Protein AF-A0A934DL27-F1 (afdb_monomer_lite)

Foldseek 3Di:
DDDDDDDDDDDDDDDDDPDPPDPPPPVPDDDDDDADDKDKDAADPDDDPDDDDDDPVSHRPIDIDGHHD

Structure (mmCIF, N/CA/C/O backbone):
data_AF-A0A934DL27-F1
#
_entry.id   AF-A0A934DL27-F1
#
loop_
_atom_site.group_PDB
_atom_site.id
_atom_site.type_symbol
_atom_site.label_atom_id
_atom_site.label_alt_id
_atom_site.label_comp_id
_atom_site.label_asym_id
_atom_site.label_entity_id
_atom_site.label_seq_id
_atom_site.pdbx_PDB_ins_code
_atom_site.Cartn_x
_atom_site.Cartn_y
_atom_site.Cartn_z
_atom_site.occupancy
_atom_site.B_iso_or_equiv
_atom_site.auth_seq_id
_atom_site.auth_comp_id
_atom_site.auth_asym_id
_atom_site.auth_atom_id
_atom_site.pdbx_PDB_model_num
ATOM 1 N N . MET A 1 1 ? -23.198 0.899 82.399 1.00 55.03 1 MET A N 1
ATOM 2 C CA . MET A 1 1 ? -21.982 0.107 82.114 1.00 55.03 1 MET A CA 1
ATOM 3 C C . MET A 1 1 ? -21.716 0.180 80.621 1.00 55.03 1 MET A C 1
ATOM 5 O O . MET A 1 1 ? -22.611 -0.101 79.839 1.00 55.03 1 MET A O 1
ATOM 9 N N . GLN A 1 2 ? -20.543 0.677 80.242 1.00 53.53 2 GLN A N 1
ATOM 10 C CA . GLN A 1 2 ? -20.099 0.875 78.863 1.00 53.53 2 GLN A CA 1
ATOM 11 C C . GLN A 1 2 ? -19.264 -0.348 78.455 1.00 53.53 2 GLN A C 1
ATOM 13 O O . GLN A 1 2 ? -18.458 -0.806 79.261 1.00 53.53 2 GLN A O 1
ATOM 18 N N . THR A 1 3 ? -19.412 -0.878 77.240 1.00 56.59 3 THR A N 1
ATOM 19 C CA . THR A 1 3 ? -18.410 -1.771 76.624 1.00 56.59 3 THR A CA 1
ATOM 20 C C . THR A 1 3 ? -18.464 -1.627 75.105 1.00 56.59 3 THR A C 1
ATOM 22 O O . THR A 1 3 ? -19.532 -1.578 74.503 1.00 56.59 3 THR A O 1
ATOM 25 N N . GLN A 1 4 ? -17.278 -1.466 74.521 1.00 52.84 4 GLN A N 1
ATOM 26 C CA . GLN A 1 4 ? -16.999 -1.11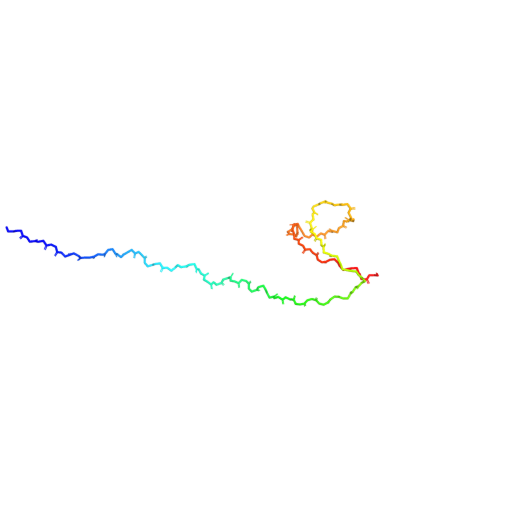3 73.134 1.00 52.84 4 GLN A CA 1
ATOM 27 C C . GLN A 1 4 ? -16.600 -2.326 72.271 1.00 52.84 4 GLN A C 1
ATOM 29 O O . GLN A 1 4 ? -15.977 -3.254 72.769 1.00 52.84 4 GLN A O 1
ATOM 34 N N . ARG A 1 5 ? -16.806 -2.141 70.954 1.00 49.06 5 ARG A N 1
ATOM 35 C CA . ARG A 1 5 ? -15.978 -2.536 69.785 1.00 49.06 5 ARG A CA 1
ATOM 36 C C . ARG A 1 5 ? -15.836 -4.021 69.371 1.00 49.06 5 ARG A C 1
ATOM 38 O O . ARG A 1 5 ? -15.181 -4.812 70.032 1.00 49.06 5 ARG A O 1
ATOM 45 N N . GLY A 1 6 ? -16.250 -4.276 68.120 1.00 46.78 6 GLY A N 1
ATOM 46 C CA . GLY A 1 6 ? -15.711 -5.256 67.151 1.00 46.78 6 GLY A CA 1
ATOM 47 C C . GLY A 1 6 ? -16.336 -4.977 65.765 1.00 46.78 6 GLY A C 1
ATOM 48 O O . GLY A 1 6 ? -17.556 -4.961 65.674 1.00 46.78 6 GLY A O 1
ATOM 49 N N . THR A 1 7 ? -15.634 -4.331 64.815 1.00 50.06 7 THR A N 1
ATOM 50 C CA . THR A 1 7 ? -15.035 -4.893 63.564 1.00 50.06 7 THR A CA 1
ATOM 51 C C . THR A 1 7 ? -16.005 -5.806 62.768 1.00 50.06 7 THR A C 1
ATOM 53 O O . THR A 1 7 ? -16.646 -6.659 63.352 1.00 50.06 7 THR A O 1
ATOM 56 N N . LYS A 1 8 ? -16.208 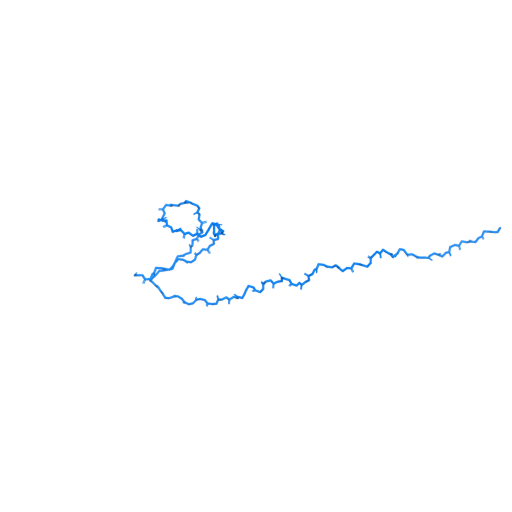-5.745 61.439 1.00 45.78 8 LYS A N 1
ATOM 57 C CA . LYS A 1 8 ? -15.311 -5.475 60.303 1.00 45.78 8 LYS A CA 1
ATOM 58 C C . LYS A 1 8 ? -16.128 -5.464 58.976 1.00 45.78 8 LYS A C 1
ATOM 60 O O . LYS A 1 8 ? -17.057 -6.243 58.839 1.00 45.78 8 LYS A O 1
ATOM 65 N N . ALA A 1 9 ? -15.668 -4.657 58.013 1.00 42.88 9 ALA A N 1
ATOM 66 C CA . ALA A 1 9 ? -15.706 -4.796 56.541 1.00 42.88 9 ALA A CA 1
ATOM 67 C C . ALA A 1 9 ? -17.025 -4.937 55.737 1.00 42.88 9 ALA A C 1
ATOM 69 O O . ALA A 1 9 ? -17.692 -5.963 55.713 1.00 42.88 9 ALA A O 1
ATOM 70 N N . VAL A 1 10 ? -17.226 -3.894 54.922 1.00 53.06 10 VAL A N 1
ATOM 71 C CA . VAL A 1 10 ? -17.781 -3.837 53.558 1.00 53.06 10 VAL A CA 1
ATOM 72 C C . VAL A 1 10 ? -17.564 -5.109 52.723 1.00 53.06 10 VAL A C 1
ATOM 74 O O . VAL A 1 10 ? -16.439 -5.590 52.604 1.00 53.06 10 VAL A O 1
ATOM 77 N N . GLY A 1 11 ? -18.621 -5.548 52.035 1.00 41.81 11 GLY A N 1
ATOM 78 C CA . GLY A 1 11 ? -18.560 -6.425 50.864 1.00 41.81 11 GLY A CA 1
ATOM 79 C C . GLY A 1 11 ? -19.515 -5.907 49.788 1.00 41.81 11 GLY A C 1
ATOM 80 O O . GLY A 1 11 ? -20.711 -6.170 49.846 1.00 41.81 11 GLY A O 1
ATOM 81 N N . GLY A 1 12 ? -18.986 -5.104 48.861 1.00 49.22 12 GLY A N 1
ATOM 82 C CA . GLY A 1 12 ? -19.679 -4.667 47.647 1.00 49.22 12 GLY A CA 1
ATOM 83 C C . GLY A 1 12 ? -19.821 -5.794 46.609 1.00 49.22 12 GLY A C 1
ATOM 84 O O . GLY A 1 12 ? -19.379 -6.918 46.857 1.00 49.22 12 GLY A O 1
ATOM 85 N N . PRO A 1 13 ? -20.435 -5.510 45.446 1.00 57.91 13 PRO A N 1
ATOM 86 C CA . PRO A 1 13 ? -20.652 -6.499 44.396 1.00 57.91 13 PRO A CA 1
ATOM 87 C C . PRO A 1 13 ? -19.317 -7.035 43.862 1.00 57.91 13 PRO A C 1
ATOM 89 O O . PRO A 1 13 ? -18.400 -6.274 43.556 1.00 57.91 13 PRO A O 1
ATOM 92 N N . VAL A 1 14 ? -19.226 -8.362 43.760 1.00 60.69 14 VAL A N 1
ATOM 93 C CA . VAL A 1 14 ? -18.120 -9.081 43.119 1.00 60.69 14 VAL A CA 1
ATOM 94 C C . VAL A 1 14 ? -17.958 -8.575 41.686 1.00 60.69 14 VAL A C 1
ATOM 96 O O . VAL A 1 14 ? -18.864 -8.705 40.866 1.00 60.69 14 VAL A O 1
ATOM 99 N N . GLY A 1 15 ? -16.798 -7.987 41.399 1.00 55.66 15 GLY A N 1
ATOM 100 C CA . GLY A 1 15 ? -16.373 -7.651 40.048 1.00 55.66 15 GLY A CA 1
ATOM 101 C C . GLY A 1 15 ? -15.810 -8.861 39.303 1.00 55.66 15 GLY A C 1
ATOM 102 O O . GLY A 1 15 ? -15.235 -9.757 39.912 1.00 55.66 15 GLY A O 1
ATOM 103 N N . GLN A 1 16 ? -15.950 -8.830 37.982 1.00 51.22 16 GLN A N 1
ATOM 104 C CA . GLN A 1 16 ? -15.132 -9.469 36.940 1.00 51.22 16 GLN A CA 1
ATOM 105 C C . GLN A 1 16 ? -15.417 -8.583 35.711 1.00 51.22 16 GLN A C 1
ATOM 107 O O . GLN A 1 16 ? -16.558 -8.526 35.277 1.00 51.22 16 GLN A O 1
ATOM 112 N N . GLY A 1 17 ? -14.569 -7.630 35.315 1.00 49.34 17 GLY A N 1
ATOM 113 C CA . GLY A 1 17 ? -13.244 -7.814 34.713 1.00 49.34 17 GLY A CA 1
ATOM 114 C C . GLY A 1 17 ? -13.404 -7.661 33.185 1.00 49.34 17 GLY A C 1
ATOM 115 O O . GLY A 1 17 ? -14.368 -8.208 32.664 1.00 49.34 17 GLY A O 1
ATOM 116 N N . PRO A 1 18 ? -12.562 -6.895 32.463 1.00 58.59 18 PRO A N 1
ATOM 117 C CA . PRO A 1 18 ? -12.690 -6.768 31.011 1.00 58.59 18 PRO A CA 1
ATOM 118 C C . PRO A 1 18 ? -12.449 -8.130 30.361 1.00 58.59 18 PRO A C 1
ATOM 120 O O . PRO A 1 18 ? -11.468 -8.797 30.690 1.00 58.59 18 PRO A O 1
ATOM 123 N N . ASP A 1 19 ? -13.340 -8.536 29.465 1.00 61.03 19 ASP A N 1
ATOM 124 C CA . ASP A 1 19 ? -13.290 -9.797 28.732 1.00 61.03 19 ASP A CA 1
ATOM 125 C C . ASP A 1 19 ? -11.932 -9.930 28.000 1.00 61.03 19 ASP A C 1
ATOM 127 O O . ASP A 1 19 ? -11.678 -9.198 27.037 1.00 61.03 19 ASP A O 1
ATOM 131 N N . PRO A 1 20 ? -11.023 -10.844 28.401 1.00 59.91 20 PRO A N 1
ATOM 132 C CA . PRO A 1 20 ? -9.706 -10.993 27.779 1.00 59.91 20 PRO A CA 1
ATOM 133 C C . PRO A 1 20 ? -9.801 -11.888 26.532 1.00 59.91 20 PRO A C 1
ATOM 135 O O . PRO A 1 20 ? -9.147 -12.925 26.444 1.00 59.91 20 PRO A O 1
ATOM 138 N N . GLY A 1 21 ? -10.685 -11.534 25.595 1.00 52.53 21 GLY A N 1
ATOM 139 C CA . GLY A 1 21 ? -11.157 -12.468 24.567 1.00 52.53 21 GLY A CA 1
ATOM 140 C C . GLY A 1 21 ? -11.193 -11.966 23.127 1.00 52.53 21 GLY A C 1
ATOM 141 O O . GLY A 1 21 ? -11.670 -12.702 22.268 1.00 52.53 21 GLY A O 1
ATOM 142 N N . LEU A 1 22 ? -10.707 -10.760 22.821 1.00 52.84 22 LEU A N 1
ATOM 143 C CA .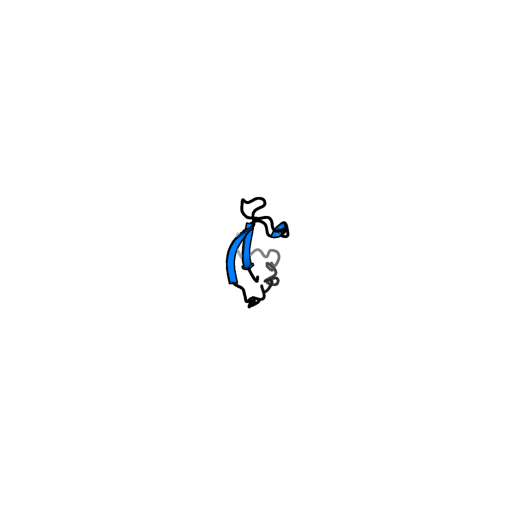 LEU A 1 22 ? -10.613 -10.300 21.430 1.00 52.84 22 LEU A CA 1
ATOM 144 C C . LEU A 1 22 ? -9.279 -9.611 21.137 1.00 52.84 22 LEU A C 1
ATOM 146 O O . LEU A 1 22 ? -9.223 -8.516 20.586 1.00 52.84 22 LEU A O 1
ATOM 150 N N . GLU A 1 23 ? -8.177 -10.291 21.446 1.00 53.19 23 GLU A N 1
ATOM 151 C CA . GLU A 1 23 ? -6.995 -10.115 20.611 1.00 53.19 23 GLU A CA 1
ATOM 152 C C . GLU A 1 23 ? -7.313 -10.762 19.263 1.00 53.19 23 GLU A C 1
ATOM 154 O O . GLU A 1 23 ? -7.171 -11.970 19.074 1.00 53.19 23 GLU A O 1
ATOM 159 N N . THR A 1 24 ? -7.814 -9.962 18.317 1.00 58.69 24 THR A N 1
ATOM 160 C CA . THR A 1 24 ? -7.809 -10.334 16.903 1.00 58.69 24 THR A CA 1
ATOM 161 C C . THR A 1 24 ? -6.371 -10.667 16.555 1.00 58.69 24 THR A C 1
ATOM 163 O O . THR A 1 24 ? -5.558 -9.763 16.353 1.00 58.69 24 THR A O 1
ATOM 166 N N . ALA A 1 25 ? -6.052 -11.960 16.531 1.00 58.66 25 ALA A N 1
ATOM 167 C CA . ALA A 1 25 ? -4.801 -12.471 16.025 1.00 58.66 25 ALA A CA 1
ATOM 168 C C . ALA A 1 25 ? -4.651 -11.902 14.615 1.00 58.66 25 ALA A C 1
ATOM 170 O O . ALA A 1 25 ? -5.288 -12.362 13.663 1.00 58.66 25 ALA A O 1
ATOM 171 N N . THR A 1 26 ? -3.855 -10.840 14.494 1.00 63.59 26 THR A N 1
ATOM 172 C CA . THR A 1 26 ? -3.430 -10.291 13.215 1.00 63.59 26 THR A CA 1
ATOM 173 C C . THR A 1 26 ? -2.513 -11.346 12.633 1.00 63.59 26 THR A C 1
ATOM 175 O O . THR A 1 26 ? -1.299 -11.323 12.809 1.00 63.59 26 THR A O 1
ATOM 178 N N . SER A 1 27 ? -3.131 -12.363 12.035 1.00 73.19 27 SER A N 1
ATOM 179 C CA . SER A 1 27 ? -2.448 -13.483 11.415 1.00 73.19 27 SER A CA 1
ATOM 180 C C . SER A 1 27 ? -1.483 -12.869 10.419 1.00 73.19 27 SER A C 1
ATOM 182 O O . SER A 1 27 ? -1.892 -12.275 9.422 1.00 73.19 27 SER A O 1
ATOM 184 N N . LYS A 1 28 ? -0.198 -12.874 10.773 1.00 76.69 28 LYS A N 1
ATOM 185 C CA . LYS A 1 28 ? 0.833 -12.183 10.014 1.00 76.69 28 LYS A CA 1
ATOM 186 C C . LYS A 1 28 ? 1.012 -12.951 8.715 1.00 76.69 28 LYS A C 1
ATOM 188 O O . LYS A 1 28 ? 1.709 -13.958 8.673 1.00 76.69 28 LYS A O 1
ATOM 193 N N . VAL A 1 29 ? 0.348 -12.490 7.662 1.00 83.88 29 VAL A N 1
ATOM 194 C CA . VAL A 1 29 ? 0.444 -13.099 6.337 1.00 83.88 29 VAL A CA 1
ATOM 195 C C . VAL A 1 29 ? 1.781 -12.706 5.715 1.00 83.88 29 VAL A C 1
ATOM 197 O O . VAL A 1 29 ? 2.112 -11.521 5.617 1.00 83.88 29 VAL A O 1
ATOM 200 N N . HIS A 1 30 ? 2.565 -13.700 5.301 1.00 85.56 30 HIS A N 1
ATOM 201 C CA . HIS A 1 30 ? 3.733 -13.471 4.459 1.00 85.56 30 HIS A CA 1
ATOM 202 C C . HIS A 1 30 ? 3.288 -13.406 2.996 1.00 85.56 30 HIS A C 1
ATOM 204 O O . HIS A 1 30 ? 2.649 -14.326 2.497 1.00 85.56 30 HIS A O 1
ATOM 210 N N . LEU A 1 31 ? 3.619 -12.309 2.317 1.00 85.50 31 LEU A N 1
ATOM 211 C CA . LEU A 1 31 ? 3.300 -12.084 0.909 1.00 85.50 31 LEU A CA 1
ATOM 212 C C . LEU A 1 31 ? 4.612 -11.986 0.130 1.00 85.50 31 LEU A C 1
ATOM 214 O O . LEU A 1 31 ? 5.397 -11.063 0.363 1.00 85.50 31 LEU A O 1
ATOM 218 N N . THR A 1 32 ? 4.838 -12.916 -0.795 1.00 89.94 32 THR A N 1
ATOM 219 C CA . THR A 1 32 ? 5.961 -12.878 -1.739 1.00 89.94 32 THR A CA 1
ATOM 220 C C . THR A 1 32 ? 5.450 -12.368 -3.083 1.00 89.94 32 THR A C 1
ATOM 222 O O . THR A 1 32 ? 4.529 -12.946 -3.651 1.00 89.94 32 THR A O 1
ATOM 225 N N . ILE A 1 33 ? 6.021 -11.267 -3.579 1.00 89.75 33 ILE A N 1
ATOM 226 C CA . ILE A 1 33 ? 5.622 -10.631 -4.842 1.00 89.75 33 ILE A CA 1
ATOM 227 C C . ILE A 1 33 ? 6.891 -10.329 -5.640 1.00 89.75 33 ILE A C 1
ATOM 229 O O . ILE A 1 33 ? 7.805 -9.693 -5.116 1.00 89.75 33 ILE A O 1
ATOM 233 N N . MET A 1 34 ? 6.943 -10.776 -6.895 1.00 91.50 34 MET A N 1
ATOM 234 C CA . MET A 1 34 ? 8.016 -10.434 -7.832 1.00 91.50 34 MET A CA 1
ATOM 235 C C . MET A 1 34 ? 7.622 -9.191 -8.638 1.00 91.50 34 MET A C 1
ATOM 237 O O . MET A 1 34 ? 6.470 -9.055 -9.046 1.00 91.50 34 MET A O 1
ATOM 241 N N . GLY A 1 35 ? 8.565 -8.281 -8.868 1.00 92.56 35 GLY A N 1
ATOM 242 C CA . GLY A 1 35 ? 8.343 -7.071 -9.656 1.00 92.56 35 GLY A CA 1
ATOM 243 C C . GLY A 1 35 ? 9.645 -6.324 -9.917 1.00 92.56 35 GLY A C 1
ATOM 244 O O . GLY A 1 35 ? 10.678 -6.645 -9.330 1.00 92.56 35 GLY A O 1
ATOM 245 N N . LYS A 1 36 ? 9.601 -5.332 -10.805 1.00 94.88 36 LYS A N 1
ATOM 246 C CA . LYS A 1 36 ? 10.776 -4.532 -11.181 1.00 94.88 36 LYS A CA 1
ATOM 247 C C . LYS A 1 36 ? 11.125 -3.468 -10.147 1.00 94.88 36 LYS A C 1
ATOM 249 O O . LYS A 1 36 ? 12.286 -3.103 -10.007 1.00 94.88 36 LYS A O 1
ATOM 254 N N . GLU A 1 37 ? 10.120 -2.955 -9.447 1.00 94.06 37 GLU A N 1
ATOM 255 C CA . GLU A 1 37 ? 10.277 -1.847 -8.510 1.00 94.06 37 GLU A CA 1
ATOM 256 C C . GLU A 1 37 ? 9.289 -1.982 -7.349 1.00 94.06 37 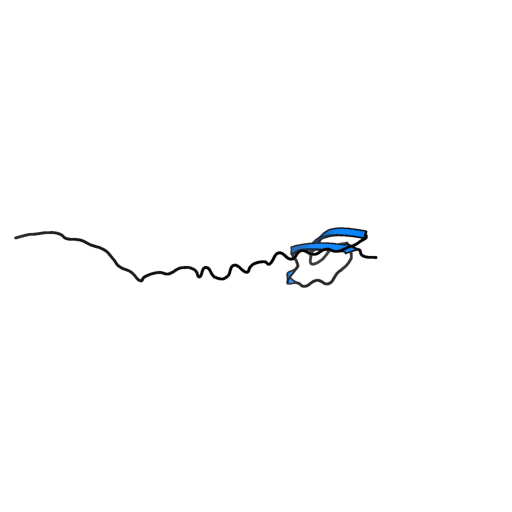GLU A C 1
ATOM 258 O O . GLU A 1 37 ? 8.135 -2.365 -7.555 1.00 94.06 37 GLU A O 1
ATOM 263 N N . LEU A 1 38 ? 9.738 -1.642 -6.137 1.00 92.69 38 LEU A N 1
ATOM 264 C CA . LEU A 1 38 ? 8.926 -1.601 -4.923 1.00 92.69 38 LEU A CA 1
ATOM 265 C C . LEU A 1 38 ? 9.027 -0.215 -4.281 1.00 92.69 38 LEU A C 1
ATOM 267 O O . LEU A 1 38 ? 10.108 0.220 -3.889 1.00 92.69 38 LEU A O 1
ATOM 271 N N . ILE A 1 39 ? 7.883 0.442 -4.101 1.00 91.88 39 ILE A N 1
ATOM 272 C CA . ILE A 1 39 ? 7.778 1.755 -3.458 1.00 91.88 39 ILE A CA 1
ATOM 273 C C . ILE A 1 39 ? 6.884 1.653 -2.223 1.00 91.88 39 ILE A C 1
ATOM 275 O O . ILE A 1 39 ? 5.810 1.055 -2.258 1.00 91.88 39 ILE A O 1
ATOM 279 N N . TYR A 1 40 ? 7.298 2.299 -1.135 1.00 93.38 40 TYR A N 1
ATOM 280 C CA . TYR A 1 40 ? 6.475 2.496 0.056 1.00 93.38 40 TYR A CA 1
ATOM 281 C C . TYR A 1 40 ? 5.872 3.890 0.032 1.00 93.38 40 TYR A C 1
ATOM 283 O O . TYR A 1 40 ? 6.590 4.878 -0.131 1.00 93.38 40 TYR A O 1
ATOM 291 N N . LYS A 1 41 ? 4.555 3.993 0.209 1.00 90.56 41 LYS A N 1
ATOM 292 C CA . LYS A 1 41 ? 3.888 5.295 0.177 1.00 90.56 41 LYS A CA 1
ATOM 293 C C . LYS A 1 41 ? 2.722 5.367 1.146 1.00 90.56 41 LYS A C 1
ATOM 295 O O . LYS A 1 41 ? 2.003 4.393 1.350 1.00 90.56 41 LYS A O 1
ATOM 300 N N . LYS A 1 42 ? 2.518 6.551 1.722 1.00 92.62 42 LYS A N 1
ATOM 301 C CA . LYS A 1 42 ? 1.329 6.863 2.516 1.00 92.62 42 LYS A CA 1
ATOM 302 C C . LYS A 1 42 ? 0.170 7.210 1.587 1.00 92.62 42 LYS A C 1
ATOM 304 O O . LYS A 1 42 ? 0.327 8.045 0.694 1.00 92.62 42 LYS A O 1
ATOM 309 N N . VAL A 1 43 ? -0.985 6.592 1.805 1.00 92.31 43 VAL A N 1
ATOM 310 C CA . VAL A 1 43 ? -2.198 6.885 1.032 1.00 92.31 43 VAL A CA 1
ATOM 311 C C . VAL A 1 43 ? -2.748 8.246 1.451 1.00 92.31 43 VAL A C 1
ATOM 313 O O . VAL A 1 43 ? -3.009 8.489 2.631 1.00 92.31 43 VAL A O 1
ATOM 316 N N . THR A 1 44 ? -2.949 9.133 0.479 1.00 89.94 44 THR A N 1
ATOM 317 C CA . THR A 1 44 ? -3.530 10.468 0.671 1.00 89.94 44 THR A CA 1
ATOM 318 C C . THR A 1 44 ? -4.730 10.659 -0.255 1.00 89.94 44 THR A C 1
ATOM 320 O O . THR A 1 44 ? -4.803 10.050 -1.319 1.00 89.94 44 THR A O 1
ATOM 323 N N . LYS A 1 45 ? -5.680 11.526 0.129 1.00 82.44 45 LYS A N 1
ATOM 324 C CA . LYS A 1 45 ? -6.874 11.833 -0.690 1.00 82.44 45 LYS A CA 1
ATOM 325 C C . LYS A 1 45 ? -6.536 12.530 -2.016 1.00 82.44 45 LYS A C 1
ATOM 327 O O . LYS A 1 45 ? -7.327 12.500 -2.948 1.00 82.44 45 LYS A O 1
ATOM 332 N N . SER A 1 46 ? -5.379 13.186 -2.084 1.00 72.69 46 SER A N 1
ATOM 333 C CA . SER A 1 46 ? -4.876 13.870 -3.273 1.00 72.69 46 SER A CA 1
ATOM 334 C C . SER A 1 46 ? -3.346 13.893 -3.244 1.00 72.69 46 SER A C 1
ATOM 336 O O . SER A 1 46 ? -2.740 13.985 -2.171 1.00 72.69 46 SER A O 1
ATOM 338 N N . GLY A 1 47 ? -2.715 13.772 -4.411 1.00 77.56 47 GLY A N 1
ATOM 339 C CA . GLY A 1 47 ? -1.263 13.744 -4.577 1.00 77.56 47 GLY A CA 1
ATOM 340 C C . GLY A 1 47 ? -0.851 14.053 -6.019 1.00 77.56 47 GLY A C 1
ATOM 341 O O . GLY A 1 47 ? -1.684 14.063 -6.920 1.00 77.56 47 GLY A O 1
ATOM 342 N N . LYS A 1 48 ? 0.445 14.308 -6.240 1.00 77.75 48 LYS A N 1
ATOM 343 C CA . LYS A 1 48 ? 1.013 14.719 -7.544 1.00 77.75 48 LYS A CA 1
ATOM 344 C C . LYS A 1 48 ? 1.501 13.561 -8.436 1.00 77.75 48 LYS A C 1
ATOM 346 O O . LYS A 1 48 ? 2.153 13.797 -9.440 1.00 77.75 48 LYS A O 1
ATOM 351 N N . SER A 1 49 ? 1.257 12.308 -8.056 1.00 68.12 49 SER A N 1
ATOM 352 C CA . SER A 1 49 ? 1.874 11.121 -8.669 1.00 68.12 49 SER A CA 1
ATOM 353 C C . SER A 1 49 ? 0.781 10.087 -8.929 1.00 68.12 49 SER A C 1
ATOM 355 O O . SER A 1 49 ? 0.440 9.333 -8.0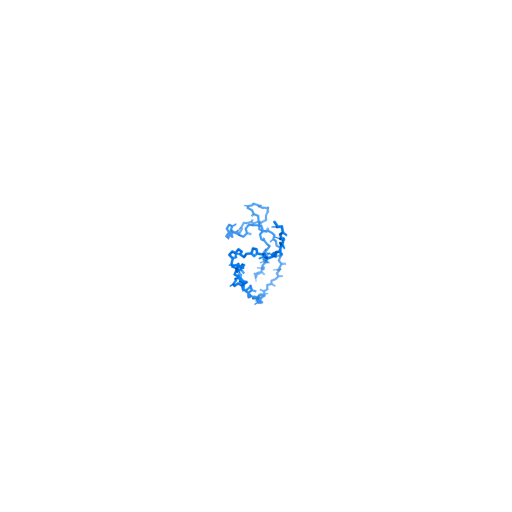22 1.00 68.12 49 SER A O 1
ATOM 357 N N . GLY A 1 50 ? 0.199 10.128 -10.139 1.00 74.69 50 GLY A N 1
ATOM 358 C CA . GLY A 1 50 ? -0.906 9.265 -10.585 1.00 74.69 50 GLY A CA 1
ATOM 359 C C . GLY A 1 50 ? -2.132 9.264 -9.659 1.00 74.69 50 GLY A C 1
ATOM 360 O O . GLY A 1 50 ? -2.148 9.901 -8.607 1.00 74.69 50 GLY A O 1
ATOM 361 N N . ARG A 1 51 ? -3.197 8.552 -10.030 1.00 82.38 51 ARG A N 1
ATOM 362 C CA . ARG A 1 51 ? -4.320 8.274 -9.120 1.00 82.38 51 ARG A CA 1
ATOM 363 C C . ARG A 1 51 ? -4.608 6.779 -9.164 1.00 82.38 51 ARG A C 1
ATOM 365 O O . ARG A 1 51 ? -4.787 6.227 -10.240 1.00 82.38 51 ARG A O 1
ATOM 372 N N . VAL A 1 52 ? -4.632 6.146 -7.995 1.00 83.75 52 VAL A N 1
ATOM 373 C CA . VAL A 1 52 ? -5.065 4.757 -7.802 1.00 83.75 52 VAL A CA 1
ATOM 374 C C . VAL A 1 52 ? -6.253 4.810 -6.854 1.00 83.75 52 VAL A C 1
ATOM 376 O O . VAL A 1 52 ? -6.160 5.428 -5.792 1.00 83.75 52 VAL A O 1
ATOM 379 N N . TYR A 1 53 ? -7.373 4.212 -7.247 1.00 86.44 53 TYR A N 1
ATOM 380 C CA . TYR A 1 53 ? -8.562 4.159 -6.404 1.00 86.44 53 TYR A CA 1
ATOM 381 C C . TYR A 1 53 ? -8.375 3.068 -5.354 1.00 86.44 53 TYR A C 1
ATOM 383 O O . TYR A 1 53 ? -8.334 1.883 -5.668 1.00 86.44 53 TYR A O 1
ATOM 391 N N . LEU A 1 54 ? -8.221 3.495 -4.106 1.00 88.12 54 LEU A N 1
ATOM 392 C CA . LEU A 1 54 ? -8.110 2.629 -2.940 1.00 88.12 54 LEU A CA 1
ATOM 393 C C . LEU A 1 54 ? -9.334 2.838 -2.041 1.00 88.12 54 LEU A C 1
ATOM 395 O O . LEU A 1 54 ? -9.937 3.917 -2.083 1.00 88.12 54 LEU A O 1
ATOM 399 N N . PRO A 1 55 ? -9.686 1.853 -1.198 1.00 93.94 55 PRO A N 1
ATOM 400 C CA . PRO A 1 55 ? -10.717 2.027 -0.181 1.00 93.94 55 PRO A CA 1
ATOM 401 C C . PRO A 1 55 ? -10.468 3.271 0.689 1.00 93.94 55 PRO A C 1
ATOM 403 O O . PRO A 1 55 ? -9.330 3.561 1.067 1.00 93.94 55 PRO A O 1
ATOM 406 N N . LEU A 1 56 ? -11.535 3.995 1.052 1.00 90.19 56 LEU A N 1
ATOM 407 C CA . LEU A 1 56 ? -11.436 5.217 1.871 1.00 90.19 56 LEU A CA 1
ATOM 408 C C . LEU A 1 56 ? -10.792 4.957 3.239 1.00 90.19 56 LEU A C 1
ATOM 410 O O . LEU A 1 56 ? -10.045 5.791 3.746 1.00 90.19 56 LEU A O 1
ATOM 414 N N . GLU A 1 57 ? -11.033 3.779 3.807 1.00 93.94 57 GLU A N 1
ATOM 415 C CA . GLU A 1 57 ? -10.435 3.313 5.063 1.00 93.94 57 GLU A CA 1
ATOM 416 C C . GLU A 1 57 ? -8.908 3.134 5.002 1.00 93.94 57 GLU A C 1
ATOM 418 O O . GLU A 1 57 ? -8.267 2.960 6.038 1.00 93.94 57 GLU A O 1
ATOM 423 N N . TRP A 1 58 ? -8.295 3.158 3.813 1.00 93.50 58 TRP A N 1
ATOM 424 C CA . TRP A 1 58 ? -6.842 3.052 3.664 1.00 93.50 58 TRP A CA 1
ATOM 425 C C . TRP A 1 58 ? -6.143 4.406 3.679 1.00 93.50 58 TRP A C 1
ATOM 427 O O . TRP A 1 58 ? -4.917 4.447 3.779 1.00 93.50 58 TRP A O 1
ATOM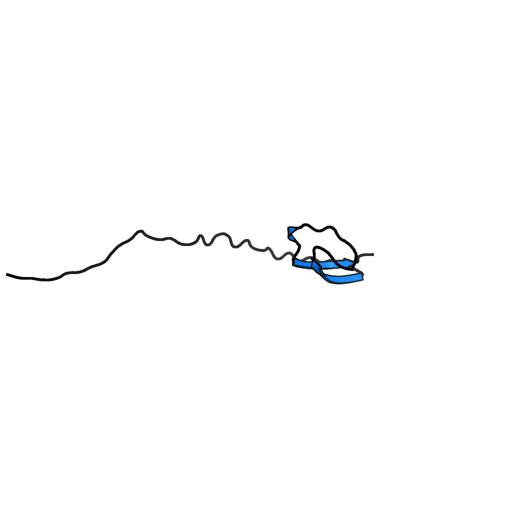 437 N N . VAL A 1 59 ? -6.886 5.515 3.621 1.00 92.81 59 VAL A N 1
ATOM 438 C CA . VAL A 1 59 ? -6.311 6.857 3.752 1.00 92.81 59 VAL A CA 1
ATOM 439 C C . VAL A 1 59 ? -5.540 6.951 5.070 1.00 92.81 59 VAL A C 1
ATOM 441 O O . VAL A 1 59 ? -6.061 6.658 6.140 1.00 92.81 59 VAL A O 1
ATOM 444 N N . GLY A 1 60 ? -4.274 7.359 4.988 1.00 92.88 60 GLY A N 1
ATOM 445 C CA . GLY A 1 60 ? -3.368 7.427 6.132 1.00 92.88 60 GLY A CA 1
ATOM 446 C C . GLY A 1 60 ? -2.569 6.149 6.408 1.00 92.88 60 GLY A C 1
ATOM 447 O O . GLY A 1 60 ? -1.575 6.241 7.129 1.00 92.88 60 GLY A O 1
ATOM 448 N N . LYS A 1 61 ? -2.922 5.005 5.804 1.00 94.62 61 LYS A N 1
ATOM 449 C CA . LYS A 1 61 ? -2.134 3.764 5.876 1.00 94.62 61 LYS A CA 1
ATOM 450 C C . LYS A 1 61 ? -0.927 3.825 4.928 1.00 94.62 61 LYS A C 1
ATOM 452 O O . LYS A 1 61 ? -0.927 4.558 3.934 1.00 94.62 61 LYS A O 1
ATOM 457 N N . THR A 1 62 ? 0.106 3.043 5.237 1.00 94.31 62 THR A N 1
ATOM 458 C CA . THR A 1 62 ? 1.278 2.851 4.370 1.00 94.31 62 THR A CA 1
ATOM 459 C C . THR A 1 62 ? 1.066 1.619 3.503 1.00 94.31 62 THR A C 1
ATOM 461 O O . THR A 1 62 ? 0.814 0.535 4.024 1.00 94.31 62 THR A O 1
ATOM 464 N N . VAL A 1 63 ? 1.196 1.777 2.188 1.00 92.81 63 VAL A N 1
ATOM 465 C CA . VAL A 1 63 ? 1.065 0.691 1.211 1.00 92.81 63 VAL A CA 1
ATOM 466 C C . VAL A 1 63 ? 2.393 0.422 0.514 1.00 92.81 63 VAL A C 1
ATOM 468 O O . VAL A 1 63 ? 3.225 1.319 0.354 1.00 92.81 63 VAL A O 1
ATOM 471 N N . LYS A 1 64 ? 2.571 -0.829 0.091 1.00 93.12 64 LYS A N 1
ATOM 472 C CA . LYS A 1 64 ? 3.638 -1.270 -0.808 1.00 93.12 64 LYS A CA 1
ATOM 473 C C . LYS A 1 64 ? 3.079 -1.289 -2.229 1.00 93.12 64 LYS A C 1
ATOM 475 O O . LYS A 1 64 ? 2.111 -1.998 -2.481 1.00 93.12 64 LYS A O 1
ATOM 480 N N . VAL A 1 65 ? 3.667 -0.518 -3.135 1.00 90.88 65 VAL A N 1
ATOM 481 C CA . VAL A 1 65 ? 3.323 -0.509 -4.562 1.00 90.88 65 VAL A CA 1
ATOM 482 C C . VAL A 1 65 ? 4.423 -1.249 -5.307 1.00 90.88 65 VAL A C 1
ATOM 484 O O . VAL A 1 65 ? 5.584 -0.858 -5.211 1.00 90.88 65 VAL A O 1
ATOM 487 N N . VAL A 1 66 ? 4.062 -2.313 -6.022 1.00 93.19 66 VAL A N 1
ATOM 488 C CA . VAL A 1 66 ? 5.000 -3.114 -6.817 1.00 93.19 66 VAL A CA 1
ATOM 489 C C . VAL A 1 66 ? 4.685 -2.914 -8.292 1.00 93.19 66 VAL A C 1
ATOM 491 O O . VAL A 1 66 ? 3.566 -3.204 -8.717 1.00 93.19 66 VAL A O 1
ATOM 494 N N . ARG A 1 67 ? 5.651 -2.427 -9.077 1.00 91.06 67 ARG A N 1
ATOM 495 C CA . ARG A 1 67 ? 5.514 -2.410 -10.538 1.00 91.06 67 ARG A CA 1
ATOM 496 C C . ARG A 1 67 ? 5.897 -3.780 -11.084 1.00 91.06 67 ARG A C 1
ATOM 498 O O . ARG A 1 67 ? 7.001 -4.255 -10.826 1.00 91.06 67 ARG A O 1
ATOM 505 N N . VAL A 1 68 ? 4.988 -4.396 -11.829 1.00 92.31 68 VAL A N 1
ATOM 506 C CA . VAL A 1 68 ? 5.170 -5.746 -12.388 1.00 92.31 68 VAL A CA 1
ATOM 507 C C . VAL A 1 68 ? 5.553 -5.747 -13.867 1.00 92.31 68 VAL A C 1
ATOM 509 O O . VAL A 1 68 ? 6.131 -6.726 -14.320 1.00 92.31 68 VAL A O 1
ATOM 512 N N . ASP A 1 69 ? 5.269 -4.657 -14.585 1.00 82.44 69 ASP A N 1
ATOM 513 C CA . ASP A 1 69 ? 5.505 -4.549 -16.028 1.00 82.44 69 ASP A CA 1
ATOM 514 C C . ASP A 1 69 ? 6.931 -4.177 -16.408 1.00 82.44 69 ASP A C 1
ATOM 516 O O . ASP A 1 69 ? 7.578 -3.288 -15.781 1.00 82.44 69 ASP A O 1
#

Radius of gyration: 29.39 Å; chains: 1; bounding box: 33×28×98 Å

Secondary structure (DSSP, 8-state):
------------PPP--------------------SEEEEEE--SS-SS------GGGTT-EEEEEE--

Sequence (69 aa):
MQTQRGTKAVGGPVGQGPDPGLETATSKVHLTIMGKELIYKKVTKSGKSGRVYLPLEWVGKTVKVVRVD

pLDDT: mean 74.89, std 17.86, range [41.81, 94.88]